Protein AF-A0A966YDT2-F1 (afdb_monomer)

Structure (mmCIF, N/CA/C/O backbone):
data_AF-A0A966YDT2-F1
#
_entry.id   AF-A0A966YDT2-F1
#
loop_
_atom_site.group_PDB
_atom_site.id
_atom_site.type_symbol
_atom_site.label_atom_id
_atom_site.label_alt_id
_atom_site.label_comp_id
_atom_site.label_asym_id
_atom_site.label_entity_id
_atom_site.label_seq_id
_atom_site.pdbx_PDB_ins_code
_atom_site.Cartn_x
_atom_site.Cartn_y
_atom_site.Cartn_z
_atom_site.occupancy
_atom_site.B_iso_or_equiv
_atom_site.auth_seq_id
_atom_site.auth_comp_id
_atom_site.auth_asym_id
_atom_site.auth_atom_id
_atom_site.pdbx_PDB_model_num
ATOM 1 N N . SER A 1 1 ? -17.730 10.521 10.214 1.00 59.62 1 SER A N 1
ATOM 2 C CA . SER A 1 1 ? -17.892 9.165 9.663 1.00 59.62 1 SER A CA 1
ATOM 3 C C . SER A 1 1 ? -19.200 8.595 10.175 1.00 59.62 1 SER A C 1
ATOM 5 O O . SER A 1 1 ? -19.428 8.690 11.373 1.00 59.62 1 SER A O 1
ATOM 7 N N . LEU A 1 2 ? -20.056 8.068 9.298 1.00 73.50 2 LEU A N 1
ATOM 8 C CA . LEU A 1 2 ? -21.348 7.481 9.684 1.00 73.50 2 LEU A CA 1
ATOM 9 C C . LEU A 1 2 ? -21.201 6.110 10.369 1.00 73.50 2 LEU A C 1
ATOM 11 O O . LEU A 1 2 ? -22.042 5.760 11.186 1.00 73.50 2 LEU A O 1
ATOM 15 N N . PHE A 1 3 ? -20.124 5.368 10.079 1.00 79.31 3 PHE A N 1
ATOM 16 C CA . PHE A 1 3 ? -19.930 3.981 10.533 1.00 79.31 3 PHE A CA 1
ATOM 17 C C . PHE A 1 3 ? -18.698 3.774 11.436 1.00 79.31 3 PHE A C 1
ATOM 19 O O . PHE A 1 3 ? -18.393 2.645 11.795 1.00 79.31 3 PHE A O 1
ATOM 26 N N . GLY A 1 4 ? -17.990 4.844 11.821 1.00 91.12 4 GLY A N 1
ATOM 27 C CA . GLY A 1 4 ? -16.762 4.768 12.630 1.00 91.12 4 GLY A CA 1
ATOM 28 C C . GLY A 1 4 ? -15.467 4.860 11.810 1.00 91.12 4 GLY A C 1
ATOM 29 O O . GLY A 1 4 ? -15.431 5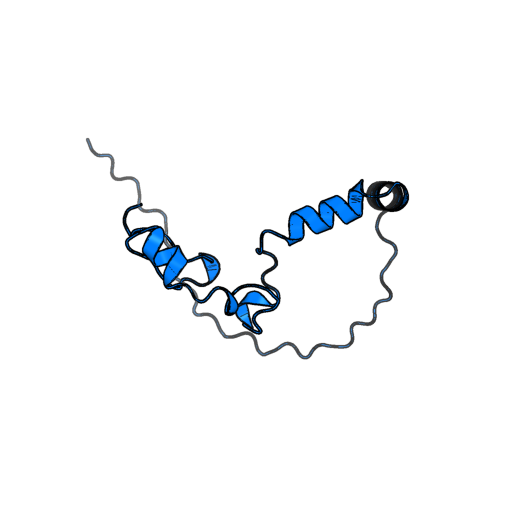.470 10.742 1.00 91.12 4 GLY A O 1
ATOM 30 N N . TRP A 1 5 ? -14.372 4.308 12.313 1.00 93.88 5 TRP A N 1
ATOM 31 C CA . TRP A 1 5 ? -13.070 4.281 11.645 1.00 93.88 5 TRP A CA 1
ATOM 32 C C . TRP A 1 5 ? -12.990 3.106 10.683 1.00 93.88 5 TRP A C 1
ATOM 34 O O . TRP A 1 5 ? -13.147 1.964 11.094 1.00 93.88 5 TRP A O 1
ATOM 44 N N . GLN A 1 6 ? -12.754 3.361 9.399 1.00 93.06 6 GLN A N 1
ATOM 45 C CA . GLN A 1 6 ? -12.591 2.270 8.442 1.00 93.06 6 GLN A CA 1
ATOM 46 C C . GLN A 1 6 ? -11.331 1.469 8.779 1.00 93.06 6 GLN A C 1
ATOM 48 O O . GLN A 1 6 ? -10.292 2.054 9.094 1.00 93.06 6 GLN A O 1
ATOM 53 N N . LYS A 1 7 ? -11.425 0.137 8.718 1.00 92.38 7 LYS A N 1
ATOM 54 C CA . LYS A 1 7 ? -10.259 -0.740 8.865 1.00 92.38 7 LYS A CA 1
ATOM 55 C C . LYS A 1 7 ? -9.188 -0.429 7.800 1.00 92.38 7 LYS A C 1
ATOM 57 O O . LYS A 1 7 ? -9.504 0.185 6.779 1.00 92.38 7 LYS A O 1
ATOM 62 N N . PRO A 1 8 ? -7.916 -0.823 8.010 1.00 89.75 8 PRO A N 1
ATOM 63 C CA . PRO A 1 8 ? -6.755 -0.199 7.361 1.00 89.75 8 PRO A CA 1
ATOM 64 C C . PRO A 1 8 ? -6.728 -0.255 5.832 1.00 89.75 8 PRO A C 1
ATOM 66 O O . PRO A 1 8 ? -6.023 0.528 5.200 1.00 89.75 8 PRO A O 1
ATOM 69 N N . CYS A 1 9 ? -7.461 -1.185 5.223 1.00 90.31 9 CYS A N 1
ATOM 70 C CA . CYS A 1 9 ? -7.556 -1.304 3.779 1.00 90.31 9 CYS A CA 1
ATOM 71 C C . CYS A 1 9 ? -9.022 -1.278 3.348 1.00 90.31 9 CYS A C 1
ATOM 73 O O . CYS A 1 9 ? -9.699 -2.303 3.360 1.00 90.31 9 CYS A O 1
ATOM 75 N N . TYR A 1 10 ? -9.501 -0.111 2.909 1.00 86.88 10 TYR A N 1
ATOM 76 C CA . TYR A 1 10 ? -10.869 0.050 2.398 1.00 86.88 10 TYR A CA 1
ATOM 77 C C . TYR A 1 10 ? -11.186 -0.890 1.220 1.00 86.88 10 TYR A C 1
ATOM 79 O O . TYR A 1 10 ? -12.342 -1.225 0.998 1.00 86.88 10 TYR A O 1
ATOM 87 N N . LEU A 1 11 ? -10.159 -1.344 0.490 1.00 88.06 11 LEU A N 1
ATOM 88 C CA . LEU A 1 11 ? -10.279 -2.290 -0.624 1.00 88.06 11 LEU A CA 1
ATOM 89 C C . LEU A 1 11 ? -10.579 -3.729 -0.184 1.00 88.06 11 LEU A C 1
ATOM 91 O O . LEU A 1 11 ? -11.056 -4.518 -0.995 1.00 88.06 11 LEU A O 1
ATOM 95 N N . LEU A 1 12 ? -10.256 -4.094 1.060 1.00 89.25 12 LEU A N 1
ATOM 96 C CA . LEU A 1 12 ? -10.531 -5.433 1.590 1.00 89.25 12 LEU A CA 1
ATOM 97 C C . LEU A 1 12 ? -11.924 -5.551 2.210 1.00 89.25 12 LEU A C 1
ATOM 99 O O . LEU A 1 12 ? -12.391 -6.671 2.395 1.00 89.25 12 LEU A O 1
ATOM 103 N N . ASP A 1 13 ? -12.579 -4.414 2.461 1.00 88.62 13 ASP A N 1
ATOM 104 C CA . ASP A 1 13 ? -13.918 -4.318 3.046 1.00 88.62 13 ASP A CA 1
ATOM 105 C C . ASP A 1 13 ? -14.073 -5.099 4.367 1.00 88.62 13 ASP A C 1
ATOM 107 O O . ASP A 1 13 ? -15.092 -5.721 4.651 1.00 88.62 13 ASP A O 1
ATOM 111 N N . ASP A 1 14 ? -13.044 -5.053 5.219 1.00 89.19 14 ASP A N 1
ATOM 112 C CA . ASP A 1 14 ? -13.025 -5.767 6.507 1.00 89.19 14 ASP A CA 1
ATOM 113 C C . ASP A 1 14 ? -13.903 -5.096 7.593 1.00 89.19 14 ASP A C 1
ATOM 115 O O . ASP A 1 14 ? -13.946 -5.543 8.750 1.00 89.19 14 ASP A O 1
ATOM 119 N N . GLY A 1 15 ? -14.595 -4.008 7.236 1.00 91.88 15 GLY A N 1
ATOM 120 C CA . GLY A 1 15 ? -15.528 -3.261 8.077 1.00 91.88 15 GLY A CA 1
ATOM 121 C C . GLY A 1 15 ? -14.938 -2.023 8.761 1.00 91.88 15 GLY A C 1
ATOM 122 O O . GLY A 1 15 ? -13.973 -1.409 8.294 1.00 91.88 15 GLY A O 1
ATOM 123 N N . TYR A 1 16 ? -15.554 -1.646 9.883 1.00 93.81 16 TYR A N 1
ATOM 124 C CA . TYR A 1 16 ? -15.248 -0.434 10.643 1.00 93.81 16 TYR A CA 1
ATOM 125 C C . TYR A 1 16 ? -15.010 -0.755 12.124 1.00 93.81 16 TYR A C 1
ATOM 127 O O . TYR A 1 16 ? -15.601 -1.689 12.662 1.00 93.81 16 TYR A O 1
ATOM 135 N N . ALA A 1 17 ? -14.155 0.032 12.769 1.00 93.94 17 ALA A N 1
ATOM 136 C CA . ALA A 1 17 ? -13.965 0.097 14.213 1.00 93.94 17 ALA A CA 1
ATOM 137 C C . ALA A 1 17 ? -14.747 1.289 14.787 1.00 93.94 17 ALA A C 1
ATOM 139 O O . ALA A 1 17 ? -14.877 2.332 14.144 1.00 93.94 17 ALA A O 1
ATOM 140 N N . SER A 1 18 ? -15.248 1.181 16.014 1.00 93.88 18 SER A N 1
ATOM 141 C CA . SER A 1 18 ? -16.028 2.251 16.653 1.00 93.88 18 SER A CA 1
ATOM 142 C C . SER A 1 18 ? -15.176 3.470 17.031 1.00 93.88 18 SER A C 1
ATOM 144 O O . SER A 1 18 ? -15.673 4.598 17.069 1.00 93.88 18 SER A O 1
ATOM 146 N N . SER A 1 19 ? -13.875 3.267 17.260 1.00 94.12 19 SER A N 1
ATOM 147 C CA . SER A 1 19 ? -12.921 4.310 17.640 1.00 94.12 19 SER A CA 1
ATOM 148 C C . SER A 1 19 ? -11.541 4.087 17.018 1.00 94.12 19 SER A C 1
ATOM 150 O O . SER A 1 19 ? -11.212 2.994 16.559 1.00 94.12 19 SER A O 1
ATOM 152 N N . PHE A 1 20 ? -10.714 5.134 17.028 1.00 92.88 20 PHE A N 1
ATOM 153 C CA . PHE A 1 20 ? -9.332 5.040 16.563 1.00 92.88 20 PHE A CA 1
ATOM 154 C C . PHE A 1 20 ? -8.497 4.094 17.437 1.00 92.88 20 PHE A C 1
ATOM 156 O O . PHE A 1 20 ? -7.709 3.320 16.909 1.00 92.88 20 PHE A O 1
ATOM 163 N N . ASN A 1 21 ? -8.699 4.112 18.759 1.00 95.88 21 ASN A N 1
ATOM 164 C CA . ASN A 1 21 ? -7.986 3.206 19.663 1.00 95.88 21 ASN A CA 1
ATOM 165 C C . ASN A 1 21 ? -8.311 1.745 19.352 1.00 95.88 21 ASN A C 1
ATOM 167 O O . ASN A 1 21 ? -7.398 0.940 19.208 1.00 95.88 21 ASN A O 1
ATOM 171 N N . GLU A 1 22 ? -9.591 1.420 19.151 1.00 94.94 22 GLU A N 1
ATOM 172 C CA . GLU A 1 22 ? -9.994 0.071 18.748 1.00 94.94 22 GLU A CA 1
ATOM 173 C C . GLU A 1 22 ? -9.340 -0.332 17.421 1.00 94.94 22 GLU A C 1
ATOM 175 O O . GLU A 1 22 ? -8.798 -1.432 17.322 1.00 94.94 22 GLU A O 1
ATOM 180 N N . LEU A 1 23 ? -9.329 0.560 16.420 1.00 94.81 23 LEU A N 1
ATOM 181 C CA . LEU A 1 23 ? -8.637 0.311 15.154 1.00 94.81 23 LEU A CA 1
ATOM 182 C C . LEU A 1 23 ? -7.160 -0.030 15.394 1.00 94.81 23 LEU A C 1
ATOM 184 O O . LEU A 1 23 ? -6.658 -0.987 14.817 1.00 94.81 23 LEU A O 1
ATOM 188 N N . MET A 1 24 ? -6.464 0.736 16.231 1.00 95.75 24 MET A N 1
ATOM 189 C CA . MET A 1 24 ? -5.031 0.552 16.460 1.00 95.75 24 MET A CA 1
ATOM 190 C C . MET A 1 24 ? -4.705 -0.729 17.232 1.00 95.75 24 MET A C 1
ATOM 192 O O . MET A 1 24 ? -3.750 -1.418 16.877 1.00 95.75 24 MET A O 1
ATOM 196 N N . GLU A 1 25 ? -5.492 -1.049 18.258 1.00 96.12 25 GLU A N 1
ATOM 197 C CA . GLU A 1 25 ? -5.220 -2.149 19.190 1.00 96.12 25 GLU A CA 1
ATOM 198 C C . GLU A 1 25 ? -5.712 -3.509 18.684 1.00 96.12 25 GLU A C 1
ATOM 200 O O . GLU A 1 25 ? -5.085 -4.529 18.959 1.00 96.12 25 GLU A O 1
ATOM 205 N N . THR A 1 26 ? -6.831 -3.542 17.953 1.00 94.19 26 THR A N 1
ATOM 206 C CA . THR A 1 26 ? -7.481 -4.804 17.549 1.00 94.19 26 THR A CA 1
ATOM 207 C C . THR A 1 26 ? -7.145 -5.242 16.127 1.00 94.19 26 THR A C 1
ATOM 209 O O . THR A 1 26 ? -7.394 -6.390 15.756 1.00 94.19 26 THR A O 1
ATOM 212 N N . THR A 1 27 ? -6.575 -4.351 15.314 1.00 94.25 27 THR A N 1
ATOM 213 C CA . THR A 1 27 ? -6.156 -4.695 13.955 1.00 94.25 27 THR A CA 1
ATOM 214 C C . THR A 1 27 ? -4.920 -5.586 13.997 1.00 94.25 27 THR A C 1
ATOM 216 O O . THR A 1 27 ? -3.863 -5.185 14.481 1.00 94.25 27 THR A O 1
ATOM 21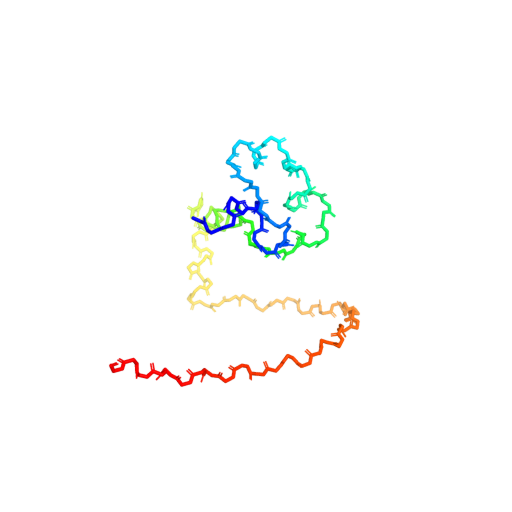9 N N . ASP A 1 28 ? -5.015 -6.768 13.390 1.00 93.69 28 ASP A N 1
ATOM 220 C CA . ASP A 1 28 ? -3.840 -7.576 13.070 1.00 93.69 28 ASP A CA 1
ATOM 221 C C . ASP A 1 28 ? -3.087 -6.974 11.876 1.00 93.69 28 ASP A C 1
ATOM 223 O O . ASP A 1 28 ? -3.314 -7.323 10.718 1.00 93.69 28 ASP A O 1
ATOM 227 N N . TRP A 1 29 ? -2.175 -6.047 12.158 1.00 91.81 29 TRP A N 1
ATOM 228 C CA . TRP A 1 29 ? -1.356 -5.376 11.147 1.00 91.81 29 TRP A CA 1
ATOM 229 C C . TRP A 1 29 ? -0.498 -6.344 10.326 1.00 91.81 29 TRP A C 1
ATOM 231 O O . TRP A 1 29 ? -0.178 -6.047 9.175 1.00 91.81 29 TRP A O 1
ATOM 241 N N . SER A 1 30 ? -0.160 -7.512 10.883 1.00 92.44 30 SER A N 1
ATOM 242 C CA . SER A 1 30 ? 0.659 -8.512 10.197 1.00 92.44 30 SER A CA 1
ATOM 243 C C . SER A 1 30 ? -0.075 -9.187 9.036 1.00 92.44 30 SER A C 1
ATOM 245 O O . SER A 1 30 ? 0.578 -9.681 8.121 1.00 92.44 30 SER A O 1
ATOM 247 N N . ALA A 1 31 ? -1.412 -9.133 9.015 1.00 91.69 31 ALA A N 1
ATOM 248 C CA . ALA A 1 31 ? -2.251 -9.676 7.948 1.00 91.69 31 ALA A CA 1
ATOM 249 C C . ALA A 1 31 ? -2.342 -8.774 6.695 1.00 91.69 31 ALA A C 1
ATOM 251 O O . ALA A 1 31 ? -2.840 -9.212 5.647 1.00 91.69 31 ALA A O 1
ATOM 252 N N . TYR A 1 32 ? -1.828 -7.540 6.748 1.00 90.38 32 TYR A N 1
ATOM 253 C CA . TYR A 1 32 ? -1.932 -6.560 5.660 1.00 90.38 32 TYR A CA 1
ATOM 254 C C . TYR A 1 32 ? -0.594 -6.305 4.949 1.00 90.38 32 TYR A C 1
ATOM 256 O O . TYR A 1 32 ? 0.490 -6.406 5.518 1.00 90.38 32 TYR A O 1
ATOM 264 N N . GLY A 1 33 ? -0.679 -5.914 3.676 1.00 87.94 33 GLY A N 1
ATOM 265 C CA . GLY A 1 33 ? 0.482 -5.545 2.865 1.00 87.94 33 GLY A CA 1
ATOM 266 C C . GLY A 1 33 ? 1.139 -6.726 2.147 1.00 87.94 33 GLY A C 1
ATOM 267 O O . GLY A 1 33 ? 0.717 -7.872 2.244 1.00 87.94 33 GLY A O 1
ATOM 268 N N . ARG A 1 34 ? 2.176 -6.447 1.351 1.00 87.81 34 ARG A N 1
ATOM 269 C CA . ARG A 1 34 ? 2.791 -7.471 0.486 1.00 87.81 34 ARG A CA 1
ATOM 270 C C . ARG A 1 34 ? 3.490 -8.580 1.281 1.00 87.81 34 ARG A C 1
ATOM 272 O O . ARG A 1 34 ? 3.514 -9.724 0.844 1.00 87.81 34 ARG A O 1
ATOM 279 N N . ALA A 1 35 ? 4.043 -8.251 2.445 1.00 87.62 35 ALA A N 1
ATOM 280 C CA . ALA A 1 35 ? 4.766 -9.204 3.284 1.00 87.62 35 ALA A CA 1
ATOM 281 C C . ALA A 1 35 ? 3.849 -10.120 4.117 1.00 87.62 35 ALA A C 1
ATOM 283 O O . ALA A 1 35 ? 4.343 -11.092 4.677 1.00 87.62 35 ALA A O 1
ATOM 284 N N . SER A 1 36 ? 2.535 -9.86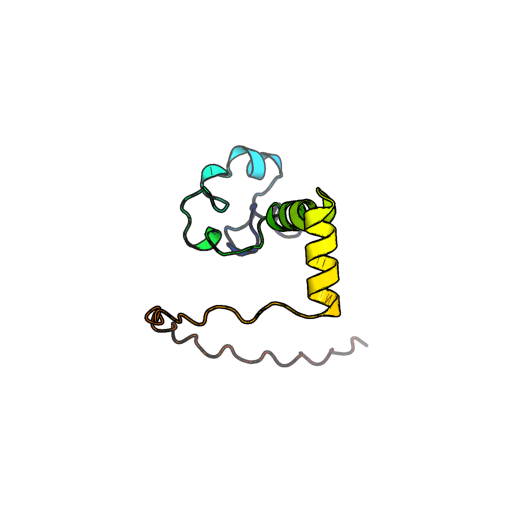1 4.178 1.00 90.12 36 SER A N 1
ATOM 285 C CA . SER A 1 36 ? 1.621 -10.609 5.057 1.00 90.12 36 SER A CA 1
ATOM 286 C C . SER A 1 36 ? 1.282 -12.024 4.593 1.00 90.12 36 SER A C 1
ATOM 288 O O . SER A 1 36 ? 0.623 -12.773 5.305 1.00 90.12 36 SER A O 1
ATOM 290 N N . GLY A 1 37 ? 1.638 -12.385 3.358 1.00 90.19 37 GLY A N 1
ATOM 291 C CA . GLY A 1 37 ? 1.170 -13.622 2.729 1.00 90.19 37 GLY A CA 1
ATOM 292 C C . GLY A 1 37 ? -0.308 -13.595 2.312 1.00 90.19 37 GLY A C 1
ATOM 293 O O . GLY A 1 37 ? -0.768 -14.540 1.675 1.00 90.19 37 GLY A O 1
ATOM 294 N N . ASN A 1 38 ? -1.052 -12.512 2.578 1.00 89.94 38 ASN A N 1
ATOM 295 C CA . ASN A 1 38 ? -2.436 -12.368 2.128 1.00 89.94 38 ASN A CA 1
ATOM 296 C C . ASN A 1 38 ? -2.481 -12.273 0.588 1.00 89.94 38 ASN A C 1
ATOM 298 O O . ASN A 1 38 ? -1.930 -11.316 0.028 1.00 89.94 38 ASN A O 1
ATOM 302 N N . PRO A 1 39 ? -3.148 -13.209 -0.121 1.00 90.62 39 PRO A N 1
ATOM 303 C CA . PRO A 1 39 ? -3.174 -13.227 -1.584 1.00 90.62 39 PRO A CA 1
ATOM 304 C C . PRO A 1 39 ? -3.815 -11.968 -2.180 1.00 90.62 39 PRO A C 1
ATOM 306 O O . PRO A 1 39 ? -3.416 -11.537 -3.259 1.00 90.62 39 PRO A O 1
ATOM 309 N N . LYS A 1 40 ? -4.744 -11.323 -1.459 1.00 89.50 40 LYS A N 1
ATOM 310 C CA . LYS A 1 40 ? -5.374 -10.064 -1.887 1.00 89.50 40 LYS A CA 1
ATOM 311 C C . LYS A 1 40 ? -4.395 -8.882 -1.860 1.00 89.50 40 LYS A C 1
ATOM 313 O O . LYS A 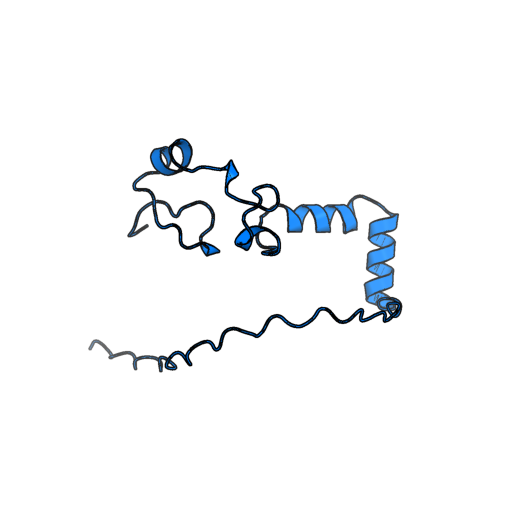1 40 ? -4.580 -7.916 -2.593 1.00 89.50 40 LYS A O 1
ATOM 318 N N . CYS A 1 41 ? -3.339 -8.952 -1.047 1.00 89.81 41 CYS A N 1
ATOM 319 C CA . CYS A 1 41 ? -2.354 -7.879 -0.885 1.00 89.81 41 CYS A CA 1
ATOM 320 C C . CYS A 1 41 ? -1.097 -8.049 -1.755 1.00 89.81 41 CYS A C 1
ATOM 322 O O . CYS A 1 41 ? -0.356 -7.085 -1.946 1.00 89.81 41 CYS A O 1
ATOM 324 N N . GLN A 1 42 ? -0.841 -9.243 -2.304 1.00 87.31 42 GLN A N 1
ATOM 325 C CA . GLN A 1 42 ? 0.416 -9.547 -3.011 1.00 87.31 42 GLN A CA 1
ATOM 326 C C . GLN A 1 42 ? 0.675 -8.661 -4.239 1.00 87.31 42 GLN A C 1
ATOM 328 O O . GLN A 1 42 ? 1.825 -8.353 -4.557 1.00 87.31 42 GLN A O 1
ATOM 333 N N . GLN A 1 43 ? -0.389 -8.257 -4.936 1.00 81.38 43 GLN A N 1
ATOM 334 C CA . GLN A 1 43 ? -0.320 -7.565 -6.229 1.00 81.38 43 GLN A CA 1
ATOM 335 C C . GLN A 1 43 ? -1.239 -6.338 -6.290 1.00 81.38 43 GLN A C 1
ATOM 337 O O . GLN A 1 43 ? -1.471 -5.802 -7.367 1.00 81.38 43 GLN A O 1
ATOM 342 N N . CYS A 1 44 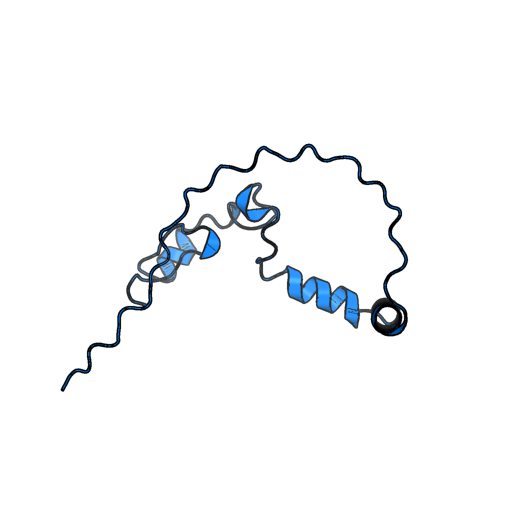? -1.762 -5.866 -5.152 1.00 82.06 44 CYS A N 1
ATOM 343 C CA . CYS A 1 44 ? -2.776 -4.809 -5.157 1.00 82.06 44 CYS A CA 1
ATOM 344 C C . CYS A 1 44 ? -2.243 -3.430 -5.573 1.00 82.06 44 CYS A C 1
ATOM 346 O O . CYS A 1 44 ? -3.045 -2.566 -5.899 1.00 82.06 44 CYS A O 1
ATOM 348 N N . MET A 1 45 ? -0.919 -3.210 -5.530 1.00 80.94 45 MET A N 1
ATOM 349 C CA . MET A 1 45 ? -0.211 -1.953 -5.863 1.00 80.94 45 MET A CA 1
ATOM 350 C C . MET A 1 45 ? -0.710 -0.676 -5.153 1.00 80.94 45 MET A C 1
ATOM 352 O O . MET A 1 45 ? -0.115 0.380 -5.316 1.00 80.94 45 MET A O 1
ATOM 356 N N . ALA A 1 46 ? -1.734 -0.777 -4.308 1.00 81.06 46 ALA A N 1
ATOM 357 C CA . ALA A 1 46 ? -2.369 0.327 -3.595 1.00 81.06 46 ALA A CA 1
ATOM 358 C C . ALA A 1 46 ? -1.763 0.578 -2.205 1.00 81.06 46 ALA A C 1
ATOM 360 O O . ALA A 1 46 ? -2.249 1.416 -1.452 1.00 81.06 46 ALA A O 1
ATOM 361 N N . HIS A 1 47 ? -0.720 -0.167 -1.830 1.00 74.69 47 HIS A N 1
ATOM 362 C CA . HIS A 1 47 ? 0.007 0.108 -0.597 1.00 74.69 47 HIS A CA 1
ATOM 363 C C . HIS A 1 47 ? 0.843 1.383 -0.775 1.00 74.69 47 HIS A C 1
ATOM 365 O O . HIS A 1 47 ? 1.614 1.476 -1.730 1.00 74.69 47 HIS A O 1
ATOM 371 N N . CYS A 1 48 ? 0.755 2.324 0.167 1.00 66.44 48 CYS A N 1
ATOM 372 C CA . CYS A 1 48 ? 1.348 3.670 0.092 1.00 66.44 48 CYS A CA 1
ATOM 373 C C . CYS A 1 48 ? 2.867 3.700 -0.194 1.00 66.44 48 CYS A C 1
ATOM 375 O O . CYS A 1 48 ? 3.417 4.740 -0.528 1.00 66.44 48 CYS A O 1
ATOM 377 N N . GLY A 1 49 ? 3.568 2.570 -0.054 1.00 67.25 49 GLY A N 1
ATOM 378 C CA . GLY A 1 49 ? 5.013 2.455 -0.277 1.00 67.25 49 GLY A CA 1
ATOM 379 C C . GLY A 1 49 ? 5.463 2.321 -1.738 1.00 67.25 49 GLY A C 1
ATOM 380 O O . GLY A 1 49 ? 6.654 2.462 -2.002 1.00 67.25 49 GLY A O 1
ATOM 381 N N . TYR A 1 50 ? 4.564 2.057 -2.693 1.00 74.88 50 TYR A N 1
ATOM 382 C CA . TYR A 1 50 ? 4.973 1.920 -4.099 1.00 74.88 50 TYR A CA 1
ATOM 383 C C . TYR A 1 50 ? 5.305 3.262 -4.754 1.00 74.88 50 TYR A C 1
ATOM 385 O O . TYR A 1 50 ? 6.260 3.343 -5.526 1.00 74.88 50 TYR A O 1
ATOM 393 N N . GLU A 1 51 ? 4.557 4.316 -4.427 1.00 79.44 51 GLU A N 1
ATOM 394 C CA . GLU A 1 51 ? 4.757 5.637 -5.029 1.00 79.44 51 GLU A CA 1
ATOM 395 C C . GLU A 1 51 ? 6.099 6.266 -4.613 1.00 79.44 51 GLU A C 1
ATOM 397 O O . GLU A 1 51 ? 6.860 6.652 -5.503 1.00 79.44 51 GLU A O 1
ATOM 402 N N . PRO A 1 52 ? 6.492 6.287 -3.320 1.00 82.00 52 PRO A N 1
ATOM 403 C CA . PRO A 1 52 ? 7.795 6.810 -2.915 1.00 82.00 52 PRO A CA 1
ATOM 404 C C . PRO A 1 52 ? 8.963 6.009 -3.495 1.00 82.00 52 PRO A C 1
ATOM 406 O O . PRO A 1 52 ? 9.964 6.594 -3.894 1.00 82.00 52 PRO A O 1
ATOM 409 N N . ALA A 1 53 ? 8.837 4.681 -3.597 1.00 82.69 53 ALA A N 1
ATOM 410 C CA . ALA A 1 53 ? 9.876 3.840 -4.189 1.00 82.69 53 ALA A CA 1
ATOM 411 C C . ALA A 1 53 ? 10.077 4.133 -5.688 1.00 82.69 53 ALA A C 1
ATOM 413 O O . ALA A 1 53 ? 11.211 4.154 -6.166 1.00 82.69 53 ALA A O 1
ATOM 414 N N . ALA A 1 54 ? 8.995 4.391 -6.431 1.00 86.12 54 ALA A N 1
ATOM 415 C CA . ALA A 1 54 ? 9.073 4.789 -7.837 1.00 86.12 54 ALA A CA 1
ATOM 416 C C . ALA A 1 54 ? 9.703 6.182 -8.009 1.00 86.12 54 ALA A C 1
ATOM 418 O O . ALA A 1 54 ? 10.516 6.389 -8.915 1.00 86.12 54 ALA A O 1
ATOM 419 N N . VAL A 1 55 ? 9.367 7.123 -7.121 1.00 89.56 55 VAL A N 1
ATOM 420 C CA . VAL A 1 55 ? 9.976 8.460 -7.077 1.00 89.56 55 VAL A CA 1
ATOM 421 C C . VAL A 1 55 ? 11.471 8.355 -6.780 1.00 89.56 55 VAL A C 1
ATOM 423 O O . VAL A 1 55 ? 12.271 8.910 -7.528 1.00 89.56 55 VAL A O 1
ATOM 426 N N . GLU A 1 56 ? 11.871 7.584 -5.770 1.00 92.69 56 GLU A N 1
ATOM 427 C CA . GLU A 1 56 ? 13.280 7.369 -5.421 1.00 92.69 56 GLU A CA 1
ATOM 428 C C . GLU A 1 56 ? 14.061 6.730 -6.578 1.00 92.69 56 GLU A C 1
ATOM 430 O O . GLU A 1 56 ? 15.133 7.202 -6.948 1.00 92.69 56 GLU A O 1
ATOM 435 N N . ALA A 1 57 ? 13.500 5.711 -7.238 1.00 91.00 57 ALA A N 1
ATOM 436 C CA . ALA A 1 57 ? 14.127 5.097 -8.410 1.00 91.00 57 ALA A CA 1
ATOM 437 C C . ALA A 1 57 ? 14.320 6.087 -9.577 1.00 91.00 57 ALA A C 1
ATOM 439 O O . ALA A 1 57 ? 15.259 5.948 -10.366 1.00 91.00 57 ALA A O 1
ATOM 440 N N . THR A 1 58 ? 13.440 7.085 -9.685 1.00 93.88 58 THR A N 1
ATOM 441 C 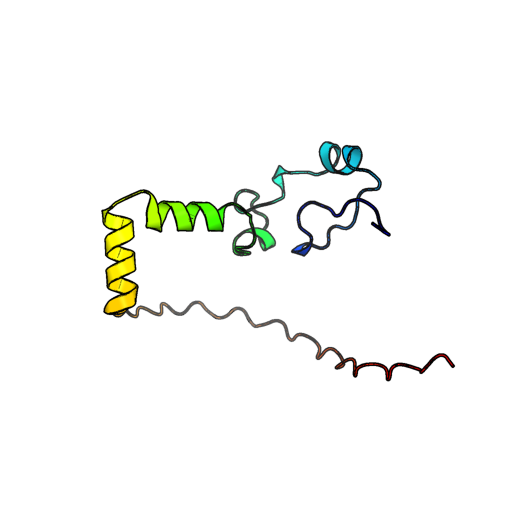CA . THR A 1 58 ? 13.462 8.096 -10.748 1.00 93.88 58 THR A CA 1
ATOM 442 C C . THR A 1 58 ? 14.410 9.249 -10.426 1.00 93.88 58 THR A C 1
ATOM 444 O O . THR A 1 58 ? 15.166 9.679 -11.295 1.00 93.88 58 THR A O 1
ATOM 447 N N . PHE A 1 59 ? 14.387 9.754 -9.192 1.00 96.19 59 PHE A N 1
ATOM 448 C CA . PHE A 1 59 ? 15.038 11.012 -8.815 1.00 96.19 59 PHE A CA 1
ATOM 449 C C . PHE A 1 59 ? 16.201 10.850 -7.829 1.00 96.19 59 PHE A C 1
ATOM 451 O O . PHE A 1 59 ? 17.022 11.756 -7.722 1.00 96.19 59 PHE A O 1
ATOM 458 N N . GLY A 1 60 ? 16.332 9.701 -7.162 1.00 94.75 60 GLY A N 1
ATOM 459 C CA . GLY A 1 60 ? 17.395 9.424 -6.187 1.00 94.75 60 GLY A CA 1
ATOM 460 C C . GLY A 1 60 ? 18.786 9.248 -6.807 1.00 94.75 60 GLY A C 1
ATOM 461 O O . GLY A 1 60 ? 19.790 9.187 -6.102 1.00 94.75 60 GLY A O 1
ATOM 462 N N . SER A 1 61 ? 18.888 9.188 -8.140 1.00 96.69 61 SER A N 1
ATOM 463 C CA . SER A 1 61 ? 20.176 9.155 -8.833 1.00 96.69 61 SER A CA 1
ATOM 464 C C . SER A 1 61 ? 20.138 9.858 -10.187 1.00 96.69 61 SER A C 1
ATOM 466 O O . SER A 1 61 ? 19.136 9.842 -10.904 1.00 96.69 61 SER A O 1
ATOM 468 N N . TRP A 1 62 ? 21.289 10.398 -10.592 1.00 96.94 62 TRP A N 1
ATOM 469 C CA . TRP A 1 62 ? 21.475 10.981 -11.923 1.00 96.94 62 TRP A CA 1
ATOM 470 C C . TRP A 1 62 ? 21.206 9.965 -13.044 1.00 96.94 62 TRP A C 1
ATOM 472 O O . TRP A 1 62 ? 20.633 10.304 -14.075 1.00 96.94 62 TRP A O 1
ATOM 482 N N . GLN A 1 63 ? 21.574 8.696 -12.832 1.00 96.06 63 GLN A N 1
ATOM 483 C CA . GLN A 1 63 ? 21.329 7.617 -13.792 1.00 96.06 63 GLN A CA 1
ATOM 484 C C . GLN A 1 63 ? 19.834 7.307 -13.942 1.00 96.06 63 GLN A C 1
ATOM 486 O O . GLN A 1 63 ? 19.360 7.160 -15.069 1.00 96.06 63 GLN A O 1
ATOM 491 N N . GLY A 1 64 ? 19.089 7.233 -12.832 1.00 95.44 64 GLY A N 1
ATOM 492 C CA . GLY A 1 64 ? 17.635 7.038 -12.838 1.00 95.44 64 GLY A CA 1
ATOM 493 C C . GLY A 1 64 ? 16.909 8.172 -13.561 1.00 95.44 64 GLY A C 1
ATOM 494 O O . GLY A 1 64 ? 16.057 7.925 -14.422 1.00 95.44 64 GLY A O 1
ATOM 495 N N . PHE A 1 65 ? 17.345 9.408 -13.313 1.00 96.81 65 PHE A N 1
ATOM 496 C CA . PHE A 1 65 ? 16.809 10.587 -13.982 1.00 96.81 65 PHE A CA 1
ATOM 497 C C . PHE A 1 65 ? 17.062 10.543 -15.496 1.00 96.81 65 PHE A C 1
ATOM 499 O O . PHE A 1 65 ? 16.120 10.631 -16.285 1.00 96.81 65 PHE A O 1
ATOM 506 N N . TRP A 1 66 ? 18.308 10.309 -15.927 1.00 97.06 66 TRP A N 1
ATOM 507 C CA . TRP A 1 66 ? 18.645 10.197 -17.354 1.00 97.06 66 TRP A CA 1
ATOM 508 C C . TRP A 1 66 ? 17.934 9.046 -18.055 1.00 97.06 66 TRP A C 1
ATOM 510 O O . TRP A 1 66 ? 17.513 9.191 -19.205 1.00 97.06 66 TRP A O 1
ATOM 520 N N . ARG A 1 67 ? 17.775 7.906 -17.377 1.00 93.69 67 ARG A N 1
ATOM 521 C CA . ARG A 1 67 ? 17.005 6.777 -17.903 1.00 93.69 67 ARG A CA 1
ATOM 522 C C . ARG A 1 67 ? 15.560 7.192 -18.165 1.00 93.69 67 ARG A C 1
ATOM 524 O O . ARG A 1 67 ? 15.046 6.899 -19.238 1.00 93.69 67 ARG A O 1
ATOM 531 N N . THR A 1 68 ? 14.940 7.919 -17.240 1.00 94.94 68 THR A N 1
ATOM 532 C CA . THR A 1 68 ? 13.565 8.420 -17.384 1.00 94.94 68 THR A CA 1
ATOM 533 C C . THR A 1 68 ? 13.444 9.436 -18.517 1.00 94.94 68 THR A C 1
ATOM 535 O O . THR A 1 68 ? 12.562 9.299 -19.361 1.00 94.94 68 THR A O 1
ATOM 538 N N . VAL A 1 69 ? 14.371 10.396 -18.617 1.00 96.06 69 VAL A N 1
ATOM 539 C CA . VAL A 1 69 ? 14.421 11.364 -19.729 1.00 96.06 69 VAL A CA 1
ATOM 540 C C . VAL A 1 69 ? 14.525 10.648 -21.077 1.00 96.06 69 VAL A C 1
ATOM 542 O O . VAL A 1 69 ? 13.773 10.946 -22.002 1.00 96.06 69 VAL A O 1
ATOM 545 N N . ARG A 1 70 ? 15.415 9.655 -21.188 1.00 95.00 70 ARG A N 1
ATOM 546 C CA . ARG A 1 70 ? 15.562 8.858 -22.411 1.00 95.00 70 ARG A CA 1
ATOM 547 C C . ARG A 1 70 ? 14.282 8.099 -22.756 1.00 95.00 70 ARG A C 1
ATOM 549 O O . ARG A 1 70 ? 13.904 8.089 -23.921 1.00 95.00 70 ARG A O 1
ATOM 556 N N . LEU A 1 71 ? 13.622 7.489 -21.769 1.00 94.19 71 LEU A N 1
ATOM 557 C CA . LEU A 1 71 ? 12.358 6.774 -21.974 1.00 94.19 71 LEU A CA 1
ATOM 558 C C . LEU A 1 71 ? 11.252 7.705 -22.483 1.00 94.19 71 LEU A C 1
ATOM 560 O O . LEU A 1 71 ? 10.508 7.314 -23.373 1.00 94.19 71 LEU A O 1
ATOM 564 N N . MET A 1 72 ? 11.170 8.932 -21.968 1.00 93.94 72 MET A N 1
ATOM 565 C CA . MET A 1 72 ? 10.170 9.911 -22.408 1.00 93.94 72 MET A CA 1
ATOM 566 C C . MET A 1 72 ? 10.439 10.440 -23.824 1.00 93.94 72 MET A C 1
ATOM 568 O O . MET A 1 72 ? 9.497 10.698 -24.564 1.00 93.94 72 MET A O 1
ATOM 572 N N . LEU A 1 73 ? 11.711 10.599 -24.209 1.00 96.19 73 LEU A N 1
ATOM 573 C CA . LEU A 1 73 ? 12.092 11.152 -25.516 1.00 96.19 73 LEU A CA 1
ATOM 574 C C . LEU A 1 73 ? 12.160 10.108 -26.639 1.00 96.19 73 LEU A C 1
ATOM 576 O O . LEU A 1 73 ? 11.858 10.423 -27.785 1.00 96.19 73 LEU A O 1
ATOM 580 N N . VAL A 1 74 ? 12.611 8.893 -26.329 1.00 95.06 74 VAL A N 1
ATOM 581 C CA . VAL A 1 74 ? 12.938 7.853 -27.324 1.00 95.06 74 VAL A CA 1
ATOM 582 C C . VAL A 1 74 ? 12.025 6.630 -27.196 1.00 95.06 74 VAL A C 1
ATOM 584 O O . VAL A 1 74 ? 11.919 5.848 -28.134 1.00 95.06 74 VAL A O 1
ATOM 587 N N . GLY A 1 75 ? 11.330 6.472 -26.067 1.00 89.75 75 GLY A N 1
ATOM 588 C CA . GLY A 1 75 ? 10.518 5.295 -25.763 1.00 89.75 75 GLY A CA 1
ATOM 589 C C . GLY A 1 75 ? 11.310 4.168 -25.081 1.00 89.75 75 GLY A C 1
ATOM 590 O O . GLY A 1 75 ? 12.548 4.202 -25.023 1.00 89.75 75 GLY A O 1
ATOM 591 N N . PRO A 1 76 ? 10.614 3.171 -24.504 1.00 86.00 76 PRO A N 1
ATOM 592 C CA . PRO A 1 76 ? 11.253 1.970 -23.985 1.00 86.00 76 PRO A CA 1
ATOM 593 C C . PRO A 1 76 ? 11.849 1.135 -25.127 1.00 86.00 76 PRO A C 1
ATOM 595 O O . PRO A 1 76 ? 11.266 1.081 -26.208 1.00 86.00 76 PRO A O 1
ATOM 598 N N . PRO A 1 77 ? 12.995 0.465 -24.907 1.00 80.00 77 PRO A N 1
ATOM 599 C CA . PRO A 1 77 ? 13.449 -0.560 -25.836 1.00 80.00 77 PRO A CA 1
ATOM 600 C C . PRO A 1 77 ? 12.402 -1.675 -25.910 1.00 80.00 77 PRO A C 1
ATOM 602 O O . PRO A 1 77 ? 11.751 -1.972 -24.902 1.00 80.00 77 PRO A O 1
ATOM 605 N N . ASP A 1 78 ? 12.271 -2.305 -27.077 1.00 79.00 78 ASP A N 1
ATOM 606 C CA . ASP A 1 78 ? 11.379 -3.449 -27.235 1.00 79.00 78 ASP A CA 1
ATOM 607 C C . ASP A 1 78 ? 11.739 -4.521 -26.197 1.00 79.00 78 ASP A C 1
ATOM 609 O O . ASP A 1 78 ? 12.907 -4.924 -26.098 1.00 79.00 78 ASP A O 1
ATOM 613 N N . PRO A 1 79 ? 10.778 -4.973 -25.373 1.00 69.06 79 PRO A N 1
ATOM 614 C CA . PRO A 1 79 ? 11.056 -6.047 -24.441 1.00 69.06 79 PRO A CA 1
ATOM 615 C C . PRO A 1 79 ? 11.415 -7.310 -25.236 1.00 69.06 79 PRO A C 1
ATOM 617 O O . PRO A 1 79 ? 10.816 -7.558 -26.287 1.00 69.06 79 PRO A O 1
ATOM 620 N N . PRO A 1 80 ? 12.337 -8.161 -24.746 1.00 65.44 80 PRO A N 1
ATOM 621 C CA . PRO A 1 80 ? 12.431 -9.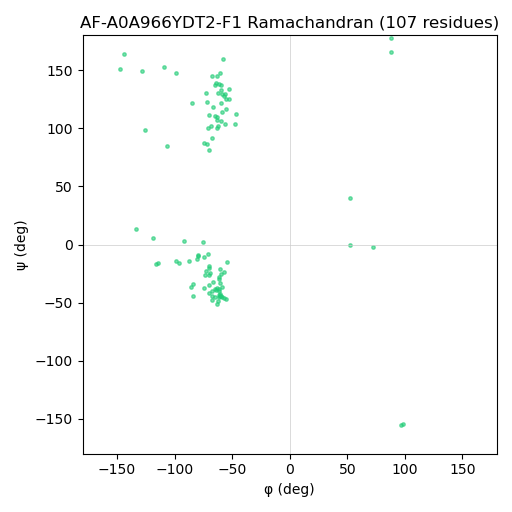516 -25.259 1.00 65.44 80 PRO A CA 1
ATOM 622 C C . PRO A 1 80 ? 11.079 -10.182 -24.992 1.00 65.44 80 PRO A C 1
ATOM 624 O O . PRO A 1 80 ? 10.718 -10.462 -23.848 1.00 65.44 80 PRO A O 1
ATOM 627 N N . VAL A 1 81 ? 10.282 -10.357 -26.045 1.00 57.25 81 VAL A N 1
ATOM 628 C CA . VAL A 1 81 ? 8.969 -10.990 -25.958 1.00 57.25 81 VAL A CA 1
ATOM 629 C C . VAL A 1 81 ? 9.189 -12.480 -25.723 1.00 57.25 81 VAL A C 1
ATOM 631 O O . VAL A 1 81 ? 9.206 -13.278 -26.652 1.00 57.25 81 VAL A O 1
ATOM 634 N N . THR A 1 82 ? 9.336 -12.864 -24.459 1.00 55.09 82 THR A N 1
ATOM 635 C CA . THR A 1 82 ? 9.063 -14.229 -24.021 1.00 55.09 82 THR A CA 1
AT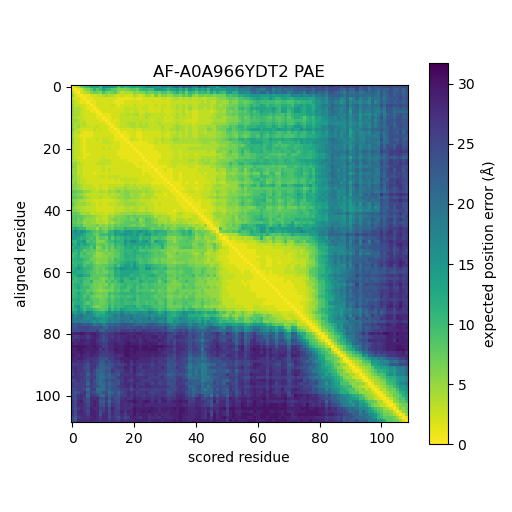OM 636 C C . THR A 1 82 ? 7.761 -14.183 -23.242 1.00 55.09 82 THR A C 1
ATOM 638 O O . THR A 1 82 ? 7.741 -14.061 -22.019 1.00 55.09 82 THR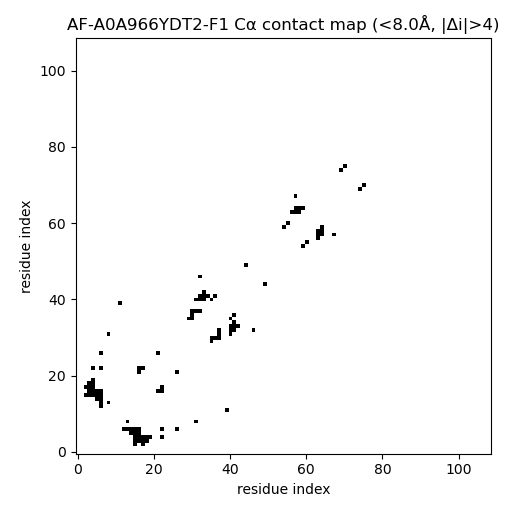 A O 1
ATOM 641 N N . VAL A 1 83 ? 6.643 -14.260 -23.968 1.00 54.50 83 VAL A N 1
ATOM 642 C CA . VAL A 1 83 ? 5.363 -14.650 -23.372 1.00 54.50 83 VAL A CA 1
ATOM 643 C C . VAL A 1 83 ? 5.495 -16.131 -23.029 1.00 54.50 83 VAL A C 1
ATOM 645 O O . VAL A 1 83 ? 5.088 -17.003 -23.793 1.00 54.50 83 VAL A O 1
ATOM 648 N N . THR A 1 84 ? 6.119 -16.447 -21.896 1.00 51.81 84 THR A N 1
ATOM 649 C CA . THR A 1 84 ? 5.940 -17.766 -21.294 1.00 51.81 84 THR A CA 1
ATOM 650 C C . THR A 1 84 ? 4.499 -17.784 -20.824 1.00 51.81 84 THR A C 1
ATOM 652 O O . THR A 1 84 ? 4.171 -17.118 -19.846 1.00 51.81 84 THR A O 1
ATOM 655 N N . GLY A 1 85 ? 3.632 -18.449 -21.590 1.00 54.44 85 GLY A N 1
ATOM 656 C CA . GLY A 1 85 ? 2.202 -18.513 -21.330 1.00 54.44 85 GLY A CA 1
ATOM 657 C C . GLY A 1 85 ? 1.927 -18.844 -19.869 1.00 54.44 85 GLY A C 1
ATOM 658 O O . GLY A 1 85 ? 2.054 -19.987 -19.438 1.00 54.44 85 GLY A O 1
ATOM 659 N N . THR A 1 86 ? 1.532 -17.837 -19.098 1.00 42.38 86 THR A N 1
ATOM 660 C CA . THR A 1 86 ? 0.806 -18.056 -17.862 1.00 42.38 86 THR A CA 1
ATOM 661 C C . THR A 1 86 ? -0.558 -18.554 -18.292 1.00 42.38 86 THR A C 1
ATOM 663 O O . THR A 1 86 ? -1.325 -17.835 -18.933 1.00 42.38 86 THR A O 1
ATOM 666 N N . ALA A 1 87 ? -0.836 -19.825 -17.999 1.00 57.31 87 ALA A N 1
ATOM 667 C CA . ALA A 1 87 ? -2.181 -20.361 -18.079 1.00 57.31 87 ALA A CA 1
ATOM 668 C C . ALA A 1 87 ? -3.114 -19.356 -17.392 1.00 57.31 87 ALA A C 1
ATOM 670 O O . ALA A 1 87 ? -2.995 -19.102 -16.192 1.00 57.31 87 ALA A O 1
ATOM 671 N N . SER A 1 88 ? -3.971 -18.713 -18.184 1.00 53.19 88 SER A N 1
ATOM 672 C CA . SER A 1 88 ? -4.977 -17.799 -17.672 1.00 53.19 88 SER A CA 1
ATOM 673 C C . SER A 1 88 ? -5.841 -18.613 -16.718 1.00 53.19 88 SER A C 1
ATOM 675 O O . SER A 1 88 ? -6.482 -19.579 -17.138 1.00 53.19 88 SER A O 1
ATOM 677 N N . ALA A 1 89 ? -5.805 -18.285 -15.425 1.00 65.56 89 ALA A N 1
ATOM 678 C CA . ALA A 1 89 ? -6.780 -18.828 -14.496 1.00 65.56 89 ALA A CA 1
ATOM 679 C C . ALA A 1 89 ? -8.174 -18.546 -15.087 1.00 65.56 89 ALA A C 1
ATOM 681 O O . ALA A 1 89 ? -8.392 -17.431 -15.577 1.00 65.56 89 ALA A O 1
ATOM 682 N N . PRO A 1 90 ? -9.099 -19.525 -15.105 1.00 63.88 90 PRO A N 1
ATOM 683 C CA . PRO A 1 90 ? -10.429 -19.309 -15.651 1.00 63.88 90 PRO A CA 1
ATOM 684 C C . PRO A 1 90 ? -11.036 -18.111 -14.932 1.00 63.88 90 PRO A C 1
ATOM 686 O O . PRO A 1 90 ? -11.191 -18.135 -13.710 1.00 63.88 90 PRO A O 1
ATOM 689 N N . GLN A 1 91 ? -11.316 -17.040 -15.676 1.00 63.94 91 GLN A N 1
ATOM 690 C CA . GLN A 1 91 ? -11.896 -15.859 -15.060 1.00 63.94 91 GLN A CA 1
ATOM 691 C C . GLN A 1 91 ? -13.218 -16.267 -14.403 1.00 63.94 91 GLN A C 1
ATOM 693 O O . GLN A 1 91 ? -14.037 -16.934 -15.052 1.00 63.94 91 GLN A O 1
ATOM 698 N N . PRO A 1 92 ? -13.444 -15.915 -13.125 1.00 70.69 92 PRO A N 1
ATOM 699 C CA . PRO A 1 92 ? -14.741 -16.137 -12.515 1.00 70.69 92 PRO A CA 1
ATOM 700 C C . PRO A 1 92 ? -15.783 -15.422 -13.377 1.00 70.69 92 PRO A C 1
ATOM 702 O O . PRO A 1 92 ? -15.609 -14.257 -13.738 1.00 70.69 92 PRO A O 1
ATOM 705 N N . ARG A 1 93 ? -16.857 -16.127 -13.753 1.00 76.44 93 ARG A N 1
ATOM 706 C CA . ARG A 1 93 ? -17.983 -15.506 -14.458 1.00 76.44 93 ARG A CA 1
ATOM 707 C C . ARG A 1 93 ? -18.655 -14.549 -13.482 1.00 76.44 93 ARG A C 1
ATOM 709 O O . ARG A 1 93 ? -19.505 -14.964 -12.700 1.00 76.44 93 ARG A O 1
ATOM 716 N N . LEU A 1 94 ? -18.231 -13.291 -13.495 1.00 73.31 94 LEU A N 1
ATOM 717 C CA . LEU A 1 94 ? -18.865 -12.259 -12.693 1.00 73.31 94 LEU A CA 1
ATOM 718 C C . LEU A 1 94 ? -20.318 -12.108 -13.169 1.00 73.31 94 LEU A C 1
ATOM 720 O O . LEU A 1 94 ? -20.554 -12.012 -14.381 1.00 73.31 94 LEU A O 1
ATOM 724 N N . PRO A 1 95 ? -21.305 -12.115 -12.258 1.00 77.12 95 PRO A N 1
ATOM 725 C CA . PRO A 1 95 ? -22.670 -11.777 -12.621 1.00 77.12 95 PRO A CA 1
ATOM 726 C C . PRO A 1 95 ? -22.689 -10.354 -13.187 1.00 77.12 95 PRO A C 1
ATOM 728 O O . PRO A 1 95 ? -22.025 -9.456 -12.665 1.00 77.12 95 PRO A O 1
ATOM 731 N N . ARG A 1 96 ? -23.441 -10.140 -14.274 1.00 77.56 96 ARG A N 1
ATOM 732 C CA . ARG A 1 96 ? -23.690 -8.788 -14.781 1.00 77.56 96 ARG A CA 1
ATOM 733 C C . ARG A 1 96 ? -24.470 -8.034 -13.711 1.00 77.56 96 ARG A C 1
ATOM 735 O O . ARG A 1 96 ? -25.642 -8.328 -13.493 1.00 77.56 96 ARG A O 1
ATOM 742 N N . LEU A 1 97 ? -23.806 -7.106 -13.027 1.00 77.31 97 LEU A N 1
ATOM 743 C CA . LEU A 1 97 ? -24.484 -6.193 -12.119 1.00 77.31 97 LEU A CA 1
ATOM 744 C C . LEU A 1 97 ? -25.447 -5.321 -12.942 1.00 77.31 97 LEU A C 1
ATOM 746 O O . LEU A 1 97 ? -25.089 -4.910 -14.052 1.00 77.31 97 LEU A O 1
ATOM 750 N N . PRO A 1 98 ? -26.666 -5.065 -12.441 1.00 75.69 98 PRO A N 1
ATOM 751 C CA . PRO A 1 98 ? -27.588 -4.153 -13.096 1.00 75.69 98 PRO A CA 1
ATOM 752 C C . PRO A 1 98 ? -26.942 -2.769 -13.175 1.00 75.69 98 PRO A C 1
ATOM 754 O O . PRO A 1 98 ? -26.383 -2.274 -12.196 1.00 75.69 98 PRO A O 1
ATOM 757 N N . VAL A 1 99 ? -27.006 -2.153 -14.354 1.00 78.25 99 VAL A N 1
ATOM 758 C CA . VAL A 1 99 ? -26.648 -0.744 -14.514 1.00 78.25 99 VAL A CA 1
ATOM 759 C C . VAL A 1 99 ? -27.669 0.045 -13.704 1.00 78.25 99 VAL A C 1
ATOM 761 O O . VAL A 1 99 ? -28.851 0.050 -14.037 1.00 78.25 99 VAL A O 1
ATOM 764 N N . ILE A 1 100 ? -27.227 0.651 -12.603 1.00 73.94 100 ILE A N 1
ATOM 765 C CA . ILE A 1 100 ? -28.049 1.588 -11.843 1.00 73.94 100 ILE A CA 1
ATOM 766 C C . ILE A 1 100 ? -28.144 2.838 -12.712 1.00 73.94 100 ILE A C 1
ATOM 768 O O . ILE A 1 100 ? -27.194 3.615 -12.804 1.00 73.94 100 ILE A O 1
ATOM 772 N N . GLU A 1 101 ? -29.261 2.987 -13.416 1.00 77.00 101 GLU A N 1
ATOM 773 C CA . GLU A 1 101 ? -29.580 4.241 -14.085 1.00 77.00 101 GLU A CA 1
ATOM 774 C C . GLU A 1 101 ? -29.691 5.341 -13.018 1.00 77.00 101 GLU A C 1
ATOM 776 O O . GLU A 1 101 ? -30.223 5.089 -11.931 1.00 77.00 101 GLU A O 1
ATOM 781 N N . PRO A 1 102 ? -29.155 6.547 -13.270 1.00 68.94 102 PRO A N 1
ATOM 782 C CA . PRO A 1 102 ? -29.232 7.627 -12.301 1.00 68.94 102 PRO A CA 1
ATOM 783 C C . PRO A 1 102 ? -30.701 7.940 -12.015 1.00 68.94 102 PRO A C 1
ATOM 785 O O . PRO A 1 102 ? -31.457 8.284 -12.926 1.00 68.94 102 PRO A O 1
ATOM 788 N N . THR A 1 103 ? -31.101 7.832 -10.747 1.00 70.12 103 THR A N 1
ATOM 789 C CA . THR A 1 103 ? -32.421 8.267 -10.289 1.00 70.12 103 THR A CA 1
ATOM 790 C C . THR A 1 103 ? -32.618 9.721 -10.730 1.00 70.12 103 THR A C 1
ATOM 792 O O . THR A 1 103 ? -31.758 10.555 -10.419 1.00 70.12 103 THR A O 1
ATOM 795 N N . PRO A 1 104 ? -33.695 10.063 -11.463 1.00 62.69 104 PRO A N 1
ATOM 796 C CA . PRO A 1 104 ? -33.965 11.448 -11.805 1.00 62.69 104 PRO A CA 1
ATOM 797 C C . PRO A 1 104 ? -34.057 12.237 -10.503 1.00 62.69 104 PRO A C 1
ATOM 799 O O . PRO A 1 104 ? -34.781 11.833 -9.595 1.00 62.69 104 PRO A O 1
ATOM 802 N N . ALA A 1 105 ? -33.296 13.327 -10.400 1.00 61.97 105 ALA A N 1
ATOM 803 C CA . ALA A 1 105 ? -33.362 14.222 -9.257 1.00 61.97 105 ALA A CA 1
ATOM 804 C C . ALA A 1 105 ? -34.810 14.704 -9.106 1.00 61.97 105 ALA A C 1
ATOM 806 O O . ALA A 1 105 ? -35.289 15.530 -9.890 1.00 61.97 105 ALA A O 1
ATOM 807 N N . GLU A 1 106 ? -35.524 14.142 -8.134 1.00 62.47 106 GLU A N 1
ATOM 808 C CA . GLU A 1 106 ? -36.847 14.606 -7.763 1.00 62.47 106 GLU A CA 1
ATOM 809 C C . GLU A 1 106 ? -36.662 16.038 -7.257 1.00 62.47 106 GLU A C 1
ATOM 811 O O . GLU A 1 106 ? -35.996 16.293 -6.251 1.00 62.47 106 GLU A O 1
ATOM 816 N N . ARG A 1 107 ? -37.142 16.999 -8.053 1.00 57.66 107 ARG A N 1
ATOM 817 C CA . ARG A 1 107 ? -37.159 18.414 -7.692 1.00 57.66 107 ARG A CA 1
ATOM 818 C C . ARG A 1 107 ? -38.055 18.547 -6.470 1.00 57.66 107 ARG A C 1
ATOM 820 O O . ARG A 1 107 ? -39.273 18.560 -6.611 1.00 57.66 107 ARG A O 1
ATOM 827 N N . VAL A 1 108 ? -37.438 18.640 -5.297 1.00 54.25 108 VAL A N 1
ATOM 828 C CA . VAL A 1 108 ? -38.089 19.137 -4.087 1.00 54.25 108 VAL A CA 1
ATOM 829 C C . VAL A 1 108 ? -38.478 20.587 -4.378 1.00 54.25 108 VAL A C 1
ATOM 831 O O . VAL A 1 108 ? -37.611 21.459 -4.462 1.00 54.25 108 VAL A O 1
ATOM 834 N N . ALA A 1 109 ? -39.764 20.789 -4.661 1.00 43.22 109 ALA A N 1
ATOM 835 C CA . ALA A 1 109 ? -40.422 22.089 -4.684 1.00 43.22 109 ALA A CA 1
ATOM 836 C C . ALA A 1 109 ? -40.924 22.430 -3.278 1.00 43.22 109 ALA A C 1
ATOM 838 O O . ALA A 1 109 ? -41.304 21.481 -2.552 1.00 43.22 109 ALA A O 1
#

Secondary structure (DSSP, 8-state):
--S-EEPS-TTTT--EESSHHHHHHH--GGGSSGGG--TTTSS---STTHHHHHHHHHHSSHHHHHHHHHHHHH-PPPP---------PPPP--------PPPP-----

Radius of gyration: 22.03 Å; Cα contacts (8 Å, |Δi|>4): 57; chains: 1; bounding box: 62×42×47 Å

Mean predicted aligned error: 13.91 Å

pLDDT: mean 82.06, std 13.99, range [42.38, 97.06]

Solvent-accessible surface area (backbone atoms only — not comparable to full-atom values): 7228 Å² total; per-residue (Å²): 117,99,72,42,37,70,42,99,48,77,88,72,65,85,50,58,24,85,37,68,64,52,46,66,74,68,51,68,66,66,60,51,48,62,86,34,73,33,77,79,34,62,77,59,78,74,57,83,67,51,60,59,52,54,48,42,58,35,67,72,37,73,66,32,36,51,51,50,53,45,34,75,76,73,46,77,78,83,71,85,85,71,81,73,78,70,78,73,71,80,74,77,85,71,75,85,73,79,82,78,72,80,75,76,83,77,78,83,124

Sequence (109 aa):
SLFGWQKPCYLLDDGYASSFNELMETTDWSAYGRASGNPKCQQCMAHCGYEPAAVEATFGSWQGFWRTVRLMLVGPPDPPVTVTGTASAPQPRLPRLPVIEPTPAERVA

Foldseek 3Di:
DVQAAAAPDVPVCPGHDNYPVCSVPVDPPLCAACNNPNPCRVPVCPPPPNVVVLVCQQPVDPVNVVVVVCCVPPNDDDPPPPCPDDPPDPPPPDPPDDDPDPDPPPPPD